Protein AF-A0A519E8N4-F1 (afdb_monomer_lite)

pLDDT: mean 86.12, std 7.05, range [57.69, 94.06]

Structure (mmCIF, N/CA/C/O backbone):
data_AF-A0A519E8N4-F1
#
_entry.id   AF-A0A519E8N4-F1
#
loop_
_atom_site.group_PDB
_atom_site.id
_atom_site.type_symbol
_atom_site.label_atom_id
_atom_site.label_alt_id
_atom_site.label_comp_id
_atom_site.label_asym_id
_atom_site.label_entity_id
_atom_site.label_seq_id
_atom_site.pdbx_PDB_ins_code
_atom_site.Cartn_x
_atom_site.Cartn_y
_atom_site.Cartn_z
_atom_site.occupancy
_atom_site.B_iso_or_equiv
_atom_site.auth_seq_id
_atom_site.auth_comp_id
_atom_site.auth_asym_id
_atom_site.auth_atom_id
_atom_site.pdbx_PDB_model_num
ATOM 1 N N . MET A 1 1 ? -15.413 2.253 34.928 1.00 66.44 1 MET A N 1
ATOM 2 C CA . MET A 1 1 ? -15.456 2.833 33.573 1.00 66.44 1 MET A CA 1
ATOM 3 C C . MET A 1 1 ? -16.841 3.413 33.360 1.00 66.44 1 MET A C 1
ATOM 5 O O . MET A 1 1 ? -17.814 2.729 33.657 1.00 66.44 1 MET A O 1
ATOM 9 N N . THR A 1 2 ? -16.941 4.663 32.924 1.00 83.69 2 THR A N 1
ATOM 10 C CA . THR A 1 2 ? -18.228 5.287 32.583 1.00 83.69 2 THR A CA 1
ATOM 11 C C . THR A 1 2 ? -18.675 4.863 31.181 1.00 83.69 2 THR A C 1
ATOM 13 O O . THR A 1 2 ? -17.860 4.466 30.345 1.00 83.69 2 THR A O 1
ATOM 16 N N . LYS A 1 3 ? -19.970 4.993 30.878 1.00 83.38 3 LYS A N 1
ATOM 17 C CA . LYS A 1 3 ? -20.506 4.749 29.527 1.00 83.38 3 LYS A CA 1
ATOM 18 C C . LYS A 1 3 ? -19.769 5.556 28.451 1.00 83.38 3 LYS A C 1
ATOM 20 O O . LYS A 1 3 ? -19.485 5.041 27.374 1.00 83.38 3 LYS A O 1
ATOM 25 N N . GLN A 1 4 ? -19.441 6.816 28.743 1.00 86.25 4 GLN A N 1
ATOM 26 C CA . GLN A 1 4 ? -18.731 7.701 27.814 1.00 86.25 4 GLN A CA 1
ATOM 27 C C . GLN A 1 4 ? -17.301 7.221 27.546 1.00 86.25 4 GLN A C 1
ATOM 29 O O . GLN A 1 4 ? -16.864 7.219 26.395 1.00 86.25 4 GLN A O 1
ATOM 34 N N . GLU A 1 5 ? -16.594 6.763 28.581 1.00 86.25 5 GLU A N 1
ATOM 35 C CA . GLU A 1 5 ? -15.267 6.158 28.432 1.00 86.25 5 GLU A CA 1
ATOM 36 C C . GLU A 1 5 ? -15.326 4.891 27.574 1.00 86.25 5 GLU A C 1
ATOM 38 O O . GLU A 1 5 ? -14.499 4.730 26.675 1.00 86.25 5 GLU A O 1
ATOM 43 N N . LEU A 1 6 ? -16.320 4.020 27.793 1.00 83.94 6 LEU A N 1
ATOM 44 C CA . LEU A 1 6 ? -16.476 2.791 27.010 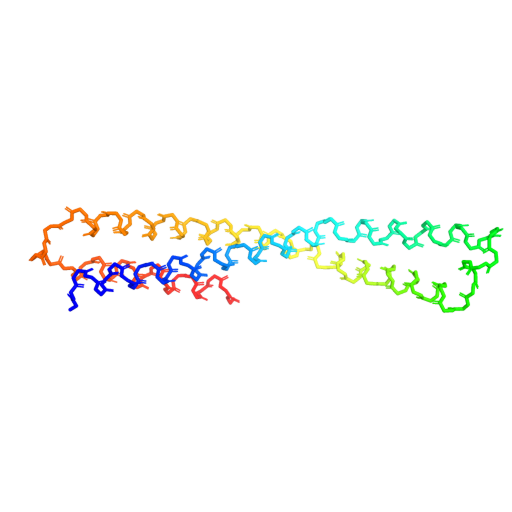1.00 83.94 6 LEU A CA 1
ATOM 45 C C . LEU A 1 6 ? -16.799 3.083 25.542 1.00 83.94 6 LEU A C 1
ATOM 47 O O . LEU A 1 6 ? -16.178 2.511 24.649 1.00 83.94 6 LEU A O 1
ATOM 51 N N . LEU A 1 7 ? -17.713 4.017 25.271 1.00 88.62 7 LEU A N 1
ATOM 52 C CA . LEU A 1 7 ? -18.021 4.441 23.903 1.00 88.62 7 LEU A CA 1
ATOM 53 C C . LEU A 1 7 ? -16.791 5.012 23.194 1.00 88.62 7 LEU A C 1
ATOM 55 O O . LEU A 1 7 ? -16.563 4.703 22.023 1.00 88.62 7 LEU A O 1
ATOM 59 N N . LYS A 1 8 ? -15.984 5.818 23.895 1.00 90.69 8 LYS A N 1
ATOM 60 C CA . LYS A 1 8 ? -14.737 6.362 23.350 1.00 90.69 8 LYS A CA 1
ATOM 61 C C . LYS A 1 8 ? -13.725 5.253 23.059 1.00 90.69 8 LYS A C 1
ATOM 63 O O . LYS A 1 8 ? -13.119 5.265 21.992 1.00 90.69 8 LYS A O 1
ATOM 68 N N . TYR A 1 9 ? -13.577 4.285 23.962 1.00 87.94 9 TYR A N 1
ATOM 69 C CA . TYR A 1 9 ? -12.683 3.144 23.769 1.00 87.94 9 TYR A CA 1
ATOM 70 C C . TYR A 1 9 ? -13.077 2.301 22.547 1.00 87.94 9 TYR A C 1
ATOM 72 O O . TYR A 1 9 ? -12.237 2.043 21.688 1.00 87.94 9 TYR A O 1
ATOM 80 N N . ILE A 1 10 ? -14.365 1.963 22.405 1.00 87.31 10 ILE A N 1
ATOM 81 C CA . ILE A 1 10 ? -14.878 1.218 21.243 1.00 87.31 10 ILE A CA 1
ATOM 82 C C . ILE A 1 10 ? -14.661 2.004 19.943 1.00 87.31 10 ILE A C 1
ATOM 84 O O . ILE A 1 10 ? -14.299 1.418 18.925 1.00 87.31 10 ILE A O 1
ATOM 88 N N . ALA A 1 11 ? -14.856 3.326 19.963 1.00 88.19 11 ALA A N 1
ATOM 89 C CA . ALA A 1 11 ? -14.642 4.166 18.787 1.00 88.19 11 ALA A CA 1
ATOM 90 C C . ALA A 1 11 ? -13.171 4.183 18.339 1.00 88.19 11 ALA A C 1
ATOM 92 O O . ALA A 1 11 ? -12.903 4.066 17.144 1.00 88.19 11 ALA A O 1
ATOM 93 N N . ILE A 1 12 ? -12.229 4.285 19.283 1.00 90.19 12 ILE A N 1
ATOM 94 C CA . ILE A 1 12 ? -10.788 4.229 18.993 1.00 90.19 12 ILE A CA 1
ATOM 95 C C . ILE A 1 12 ? -10.413 2.845 18.448 1.00 90.19 12 ILE A C 1
ATOM 97 O O . ILE A 1 12 ? -9.818 2.752 17.378 1.00 90.19 12 ILE A O 1
ATOM 101 N N . ALA A 1 13 ? -10.848 1.770 19.112 1.00 88.12 13 ALA A N 1
ATOM 102 C CA . ALA A 1 13 ? -10.592 0.406 18.651 1.00 88.12 13 ALA A CA 1
ATOM 103 C C . ALA A 1 13 ? -11.176 0.149 17.249 1.00 88.12 13 ALA A C 1
ATOM 105 O O . ALA A 1 13 ? -10.510 -0.438 16.396 1.00 88.12 13 ALA A O 1
ATOM 106 N N . GLY A 1 14 ? -12.390 0.637 16.977 1.00 87.44 14 GLY A N 1
ATOM 107 C CA . GLY A 1 14 ? -13.003 0.585 15.650 1.00 87.44 14 GLY A CA 1
ATOM 108 C C . GLY A 1 14 ? -12.187 1.340 14.599 1.00 87.44 14 GLY A C 1
ATOM 109 O O . GLY A 1 14 ? -11.942 0.805 13.519 1.00 87.44 14 GLY A O 1
ATOM 110 N N . TYR A 1 15 ? -11.722 2.553 14.906 1.00 90.56 15 TYR A N 1
ATOM 111 C CA . TYR A 1 15 ? -10.862 3.315 13.998 1.00 90.56 15 TYR A CA 1
ATOM 112 C C . TYR A 1 15 ? -9.584 2.542 13.641 1.00 90.56 15 TYR A C 1
ATOM 114 O O . TYR A 1 15 ? -9.279 2.389 12.457 1.00 90.56 15 TYR A O 1
ATOM 122 N N . ASP A 1 16 ? -8.888 1.990 14.636 1.00 89.81 16 ASP A N 1
ATOM 123 C CA . ASP A 1 16 ? -7.629 1.270 14.423 1.00 89.81 16 ASP A CA 1
ATOM 124 C C . ASP A 1 16 ? -7.815 -0.002 13.586 1.00 89.81 16 ASP A C 1
ATOM 126 O O . ASP A 1 16 ? -7.032 -0.277 12.673 1.00 89.81 16 ASP A O 1
ATOM 130 N N . VAL A 1 17 ? -8.865 -0.778 13.873 1.00 88.56 17 VAL A N 1
ATOM 131 C CA . VAL A 1 17 ? -9.197 -2.001 13.124 1.00 88.56 17 VAL A CA 1
ATOM 132 C C . VAL A 1 17 ? -9.587 -1.663 11.683 1.00 88.56 17 VAL A C 1
ATOM 134 O O . VAL A 1 17 ? -9.085 -2.280 10.741 1.00 88.56 17 VAL A O 1
ATOM 137 N N . GLY A 1 18 ? -10.431 -0.645 11.490 1.00 87.56 18 GLY A N 1
ATOM 138 C CA . GLY A 1 18 ? -10.848 -0.199 10.161 1.00 87.56 18 GLY A CA 1
ATOM 139 C C . GLY A 1 18 ? -9.691 0.370 9.331 1.00 87.56 18 GLY A C 1
ATOM 140 O O . GLY A 1 18 ? -9.616 0.125 8.125 1.00 87.56 18 GLY A O 1
ATOM 141 N N . PHE A 1 19 ? -8.761 1.095 9.959 1.00 90.56 19 PHE A N 1
ATOM 142 C CA . PHE A 1 19 ? -7.543 1.572 9.302 1.00 90.56 19 PHE A CA 1
ATOM 143 C C . PHE A 1 19 ? -6.633 0.408 8.886 1.00 90.56 19 PHE A C 1
ATOM 145 O O . PHE A 1 19 ? -6.154 0.384 7.749 1.00 90.56 19 PHE A O 1
ATOM 152 N N . GLY A 1 20 ? -6.461 -0.589 9.762 1.00 88.00 20 GLY A N 1
ATOM 153 C CA . GLY A 1 20 ? -5.755 -1.831 9.444 1.00 88.00 20 GLY A CA 1
ATOM 154 C C . GLY A 1 20 ? -6.341 -2.518 8.210 1.00 88.00 20 GLY A C 1
ATOM 155 O O . GLY A 1 20 ? -5.617 -2.755 7.244 1.00 88.00 20 GLY A O 1
ATOM 156 N N . ALA A 1 21 ? -7.661 -2.735 8.181 1.00 89.56 21 ALA A N 1
ATOM 157 C CA . ALA A 1 21 ? -8.341 -3.360 7.043 1.00 89.56 21 ALA A CA 1
ATOM 158 C C . ALA A 1 21 ? -8.034 -2.643 5.716 1.00 89.56 21 ALA A C 1
ATOM 160 O O . ALA A 1 21 ? -7.632 -3.275 4.738 1.00 89.56 21 ALA A O 1
ATOM 161 N N . LYS A 1 22 ? -8.145 -1.306 5.695 1.00 90.44 22 LYS A N 1
ATOM 162 C CA . LYS A 1 22 ? -7.843 -0.491 4.505 1.00 90.44 22 LYS A CA 1
ATOM 163 C C . LYS A 1 22 ? -6.390 -0.620 4.056 1.00 90.44 22 LYS A C 1
ATOM 165 O O . LYS A 1 22 ? -6.140 -0.686 2.857 1.00 90.44 22 LYS A O 1
ATOM 170 N N . LYS A 1 23 ? -5.439 -0.674 4.993 1.00 90.81 23 LYS A N 1
ATOM 171 C CA . LYS A 1 23 ? -4.018 -0.869 4.676 1.00 90.81 23 LYS A CA 1
ATOM 172 C C . LYS A 1 23 ? -3.780 -2.221 4.001 1.00 90.81 23 LYS A C 1
ATOM 174 O O . LYS A 1 23 ? -3.070 -2.275 3.003 1.00 90.81 23 LYS A O 1
ATOM 179 N N . HIS A 1 24 ? -4.396 -3.288 4.510 1.00 90.31 24 HIS A N 1
ATOM 180 C CA . HIS A 1 24 ? -4.278 -4.620 3.914 1.00 90.31 24 HIS A CA 1
ATOM 181 C C . HIS A 1 24 ? -4.904 -4.685 2.512 1.00 90.31 24 HIS A C 1
ATOM 183 O O . HIS A 1 24 ? -4.271 -5.214 1.600 1.00 90.31 24 HIS A O 1
ATOM 189 N N . PHE A 1 25 ? -6.070 -4.066 2.293 1.00 90.25 25 PHE A N 1
ATOM 190 C CA . PHE A 1 25 ? -6.653 -3.968 0.948 1.00 90.25 25 PHE A CA 1
ATOM 191 C C . PHE A 1 25 ? -5.821 -3.109 -0.012 1.00 90.25 25 PHE A C 1
ATOM 193 O O . PHE A 1 25 ? -5.677 -3.468 -1.175 1.00 90.25 25 PHE A O 1
ATOM 200 N N . ALA A 1 26 ? -5.205 -2.023 0.462 1.00 89.19 26 ALA A N 1
ATOM 201 C CA . ALA A 1 26 ? -4.291 -1.236 -0.365 1.00 89.19 26 ALA A CA 1
ATOM 202 C C . ALA A 1 26 ? -3.068 -2.063 -0.800 1.00 89.19 26 ALA A C 1
ATOM 204 O O . ALA A 1 26 ? -2.689 -2.033 -1.969 1.00 89.19 26 ALA A O 1
ATOM 205 N N . SER A 1 27 ? -2.482 -2.847 0.113 1.00 89.69 27 SER A N 1
ATOM 206 C CA . SER A 1 27 ? -1.406 -3.787 -0.229 1.00 89.69 27 SER A CA 1
ATOM 207 C C . SER A 1 27 ? -1.868 -4.838 -1.241 1.00 89.69 27 SER A C 1
ATOM 209 O O . SER A 1 27 ? -1.148 -5.110 -2.199 1.00 89.69 27 SER A O 1
ATOM 211 N N . TYR A 1 28 ? -3.073 -5.391 -1.064 1.00 90.81 28 TYR A N 1
ATOM 212 C CA . TYR A 1 28 ? -3.675 -6.331 -2.012 1.00 90.81 28 TYR A CA 1
ATOM 213 C C . TYR A 1 28 ? -3.785 -5.734 -3.418 1.00 90.81 28 TYR A C 1
ATOM 215 O O . TYR A 1 28 ? -3.306 -6.340 -4.374 1.00 90.81 28 TYR A O 1
ATOM 223 N N . ASP A 1 29 ? -4.358 -4.533 -3.540 1.00 89.12 29 ASP A N 1
ATOM 224 C CA . ASP A 1 29 ? -4.538 -3.853 -4.826 1.00 89.12 29 ASP A CA 1
ATOM 225 C C . ASP A 1 29 ? -3.197 -3.550 -5.508 1.00 89.12 29 ASP A C 1
ATOM 227 O O . ASP A 1 29 ? -3.066 -3.718 -6.724 1.00 89.12 29 ASP A O 1
ATOM 231 N N . ILE A 1 30 ? -2.182 -3.137 -4.739 1.00 88.88 30 ILE A N 1
ATOM 232 C CA . ILE A 1 30 ? -0.832 -2.890 -5.264 1.00 88.88 30 ILE A CA 1
ATOM 233 C C . ILE A 1 30 ? -0.220 -4.184 -5.797 1.00 88.88 30 ILE A C 1
ATOM 235 O O . ILE A 1 30 ? 0.316 -4.175 -6.901 1.00 88.88 30 ILE A O 1
ATOM 239 N N . ILE A 1 31 ? -0.308 -5.289 -5.053 1.00 89.25 31 ILE A N 1
ATOM 240 C CA . ILE A 1 31 ? 0.250 -6.579 -5.484 1.00 89.25 31 ILE A CA 1
ATOM 241 C C . ILE A 1 31 ? -0.523 -7.131 -6.690 1.00 89.25 31 ILE A C 1
ATOM 243 O O . ILE A 1 31 ? 0.079 -7.695 -7.599 1.00 89.25 31 ILE A O 1
ATOM 247 N N . GLU A 1 32 ? -1.844 -6.947 -6.730 1.00 89.06 32 GLU A N 1
ATOM 248 C CA . GLU A 1 32 ? -2.690 -7.423 -7.825 1.00 89.06 32 GLU A CA 1
ATOM 249 C C . GLU A 1 32 ? -2.480 -6.648 -9.128 1.00 89.06 32 GLU A C 1
ATOM 251 O O . GLU A 1 32 ? -2.341 -7.253 -10.190 1.00 89.06 32 GLU A O 1
ATOM 256 N N . LYS A 1 33 ? -2.507 -5.314 -9.064 1.00 89.56 33 LYS A N 1
ATOM 257 C CA . LYS A 1 33 ? -2.600 -4.454 -10.257 1.00 89.56 33 LYS A CA 1
ATOM 258 C C . LYS A 1 33 ? -1.287 -3.740 -10.556 1.00 89.56 33 LYS A C 1
ATOM 260 O O . LYS A 1 33 ? -0.989 -3.480 -11.720 1.00 89.56 33 LYS A O 1
ATOM 265 N N . GLY A 1 34 ? -0.503 -3.426 -9.526 1.00 89.88 34 GLY A N 1
ATOM 266 C CA . GLY A 1 34 ? 0.729 -2.641 -9.625 1.00 89.88 34 GLY A CA 1
ATOM 267 C C . GLY A 1 34 ? 1.749 -3.214 -10.613 1.00 89.88 34 GLY A C 1
ATOM 268 O O . GLY A 1 34 ? 2.130 -2.484 -11.530 1.00 89.88 34 GLY A O 1
ATOM 269 N N . PRO A 1 35 ? 2.151 -4.499 -10.499 1.00 90.25 35 PRO A N 1
ATOM 270 C CA . PRO A 1 35 ? 3.070 -5.128 -11.447 1.00 90.25 35 PRO A CA 1
ATOM 271 C C . PRO A 1 35 ? 2.601 -5.004 -12.897 1.00 90.25 35 PRO A C 1
ATOM 273 O O . PRO A 1 35 ? 3.359 -4.585 -13.764 1.00 90.25 35 PRO A O 1
ATOM 276 N N . GLY A 1 36 ? 1.324 -5.288 -13.168 1.00 89.12 36 GLY A N 1
ATOM 277 C CA . GLY A 1 36 ? 0.779 -5.209 -14.525 1.00 89.12 36 GLY A CA 1
ATOM 278 C C . GLY A 1 36 ? 0.968 -3.824 -15.149 1.00 89.12 36 GLY A C 1
ATOM 279 O O . GLY A 1 36 ? 1.508 -3.706 -16.249 1.00 89.12 36 GLY A O 1
ATOM 280 N N . TRP A 1 37 ? 0.592 -2.768 -14.422 1.00 91.94 37 TRP A N 1
ATOM 281 C CA . TRP A 1 37 ? 0.741 -1.390 -14.897 1.00 91.94 37 TRP A CA 1
ATOM 282 C C . TRP A 1 37 ? 2.207 -0.966 -15.038 1.00 91.94 37 TRP A C 1
ATOM 284 O O . TRP A 1 37 ? 2.581 -0.402 -16.066 1.00 91.94 37 TRP A O 1
ATOM 294 N N . LEU A 1 38 ? 3.054 -1.255 -14.045 1.00 92.06 38 LEU A N 1
ATOM 295 C CA . LEU A 1 38 ? 4.477 -0.895 -14.079 1.00 92.06 38 LEU A CA 1
ATOM 296 C C . LEU A 1 38 ? 5.225 -1.611 -15.209 1.00 92.06 38 LEU A C 1
ATOM 298 O O . LEU A 1 38 ? 5.992 -0.976 -15.937 1.00 92.06 38 LEU A O 1
ATOM 302 N N . GLY A 1 39 ? 4.966 -2.906 -15.397 1.00 92.44 39 GLY A N 1
ATOM 303 C CA . GLY A 1 39 ? 5.513 -3.689 -16.501 1.00 92.44 39 GLY A CA 1
ATOM 304 C C . GLY A 1 39 ? 5.054 -3.165 -17.862 1.00 92.44 39 GLY A C 1
ATOM 305 O O . GLY A 1 39 ? 5.871 -3.022 -18.770 1.00 92.44 39 GLY A O 1
ATOM 306 N N . PHE A 1 40 ? 3.777 -2.793 -17.991 1.00 93.06 40 PHE A N 1
ATOM 307 C CA . PHE A 1 40 ? 3.250 -2.190 -19.215 1.00 93.06 40 PHE A CA 1
ATOM 308 C C . PHE A 1 40 ? 3.949 -0.867 -19.558 1.00 93.06 40 PHE A C 1
ATOM 310 O O . PHE A 1 40 ? 4.408 -0.698 -20.687 1.00 93.06 40 PHE A O 1
ATOM 317 N N . PHE A 1 41 ? 4.089 0.054 -18.596 1.00 92.94 41 PHE A N 1
ATOM 318 C CA . PHE A 1 41 ? 4.779 1.327 -18.835 1.00 92.94 41 PHE A CA 1
ATOM 319 C C . PHE A 1 41 ? 6.268 1.137 -19.139 1.00 92.94 41 PHE A C 1
ATOM 321 O O . PHE A 1 41 ? 6.794 1.818 -20.019 1.00 92.94 41 PHE A O 1
ATOM 328 N N . SER A 1 42 ? 6.930 0.197 -18.458 1.00 93.56 42 SER A N 1
ATOM 329 C CA . SER A 1 42 ? 8.314 -0.199 -18.744 1.00 93.56 42 SER A CA 1
ATOM 330 C C . SER A 1 42 ? 8.478 -0.661 -20.194 1.00 93.56 42 SER A C 1
ATOM 332 O O . SER A 1 42 ? 9.316 -0.129 -20.927 1.00 93.56 42 SER A O 1
ATOM 334 N N . LEU A 1 43 ? 7.616 -1.579 -20.641 1.00 93.81 43 LEU A N 1
ATOM 335 C CA . LEU A 1 43 ? 7.643 -2.106 -22.002 1.00 93.81 43 LEU A CA 1
ATOM 336 C C . LEU A 1 43 ? 7.320 -1.025 -23.040 1.00 93.81 43 LEU A C 1
ATOM 338 O O . LEU A 1 43 ? 8.019 -0.916 -24.045 1.00 93.81 43 LEU A O 1
ATOM 342 N N . ALA A 1 44 ? 6.300 -0.202 -22.788 1.00 93.81 44 ALA A N 1
ATOM 343 C CA . ALA A 1 44 ? 5.923 0.893 -23.676 1.00 93.81 44 ALA A CA 1
ATOM 344 C C . ALA A 1 44 ? 7.075 1.893 -23.852 1.00 93.81 44 ALA A C 1
ATOM 346 O O . ALA A 1 44 ? 7.422 2.230 -24.983 1.00 93.81 44 ALA A O 1
ATOM 347 N N . GLY A 1 45 ? 7.718 2.312 -22.755 1.00 91.25 45 GLY A N 1
ATOM 348 C CA . GLY A 1 45 ? 8.902 3.174 -22.805 1.00 91.25 45 GLY A CA 1
ATOM 349 C C . GLY A 1 45 ? 10.055 2.540 -23.589 1.00 91.25 45 GLY A C 1
ATOM 350 O O . GLY A 1 45 ? 10.674 3.208 -24.419 1.00 91.25 45 GLY A O 1
ATOM 351 N N . GLY A 1 46 ? 10.282 1.235 -23.408 1.00 91.06 46 GLY A N 1
ATOM 352 C CA . GLY A 1 46 ? 11.257 0.468 -24.188 1.00 91.06 46 GLY A CA 1
ATOM 353 C C . GLY A 1 46 ? 10.954 0.468 -25.690 1.00 91.06 46 GLY A C 1
ATOM 354 O O . GLY A 1 46 ? 11.848 0.734 -26.491 1.00 91.06 46 GLY A O 1
ATOM 355 N N . ILE A 1 47 ? 9.694 0.262 -26.084 1.00 93.50 47 ILE A N 1
ATOM 356 C CA . ILE A 1 47 ? 9.266 0.307 -27.493 1.00 93.50 47 ILE A CA 1
ATOM 357 C C . ILE A 1 47 ? 9.494 1.705 -28.082 1.00 93.50 47 ILE A C 1
ATOM 359 O O . ILE A 1 47 ? 10.070 1.824 -29.163 1.00 93.50 47 ILE A O 1
ATOM 363 N N . TYR A 1 48 ? 9.109 2.766 -27.365 1.00 91.31 48 TYR A N 1
ATOM 364 C CA . TYR A 1 48 ? 9.316 4.148 -27.816 1.00 91.31 48 TYR A CA 1
ATOM 365 C C . TYR A 1 48 ? 10.797 4.525 -27.947 1.00 91.31 48 TYR A C 1
ATOM 367 O O . TYR A 1 48 ? 11.149 5.328 -28.815 1.00 91.31 48 TYR A O 1
ATOM 375 N N . SER A 1 49 ? 11.680 3.920 -27.146 1.00 91.25 49 SER A N 1
ATOM 376 C CA . SER A 1 49 ? 13.125 4.164 -27.237 1.00 91.25 49 SER A CA 1
ATOM 377 C C . SER A 1 49 ? 13.738 3.720 -28.572 1.00 91.25 49 SER A C 1
ATOM 379 O O . SER A 1 49 ? 14.755 4.269 -28.986 1.00 91.25 49 SER A O 1
ATOM 381 N N . LEU A 1 50 ? 13.100 2.790 -29.294 1.00 90.56 50 LEU A N 1
ATOM 382 C CA . LEU A 1 50 ? 13.612 2.276 -30.569 1.00 90.56 50 LEU A CA 1
ATOM 383 C C . LEU A 1 50 ? 13.570 3.300 -31.709 1.00 90.56 50 LEU A C 1
ATOM 385 O O . LEU A 1 50 ? 14.334 3.177 -32.662 1.00 90.56 50 LEU A O 1
ATOM 389 N N . PHE A 1 51 ? 12.675 4.289 -31.641 1.00 91.69 51 PHE A N 1
ATOM 390 C CA . PHE A 1 51 ? 12.473 5.250 -32.731 1.00 91.69 51 PHE A CA 1
ATOM 391 C C . PHE A 1 51 ? 12.383 6.712 -32.275 1.00 91.69 51 PHE A C 1
ATOM 393 O O . PHE A 1 51 ? 12.383 7.603 -33.123 1.00 91.69 51 PHE A O 1
ATOM 400 N N . ILE A 1 52 ? 12.349 6.990 -30.964 1.00 91.19 52 ILE A N 1
ATOM 401 C CA . ILE A 1 52 ? 12.396 8.356 -30.424 1.00 91.19 52 ILE A CA 1
ATOM 402 C C . ILE A 1 52 ? 13.672 8.543 -29.581 1.00 91.19 52 ILE A C 1
ATOM 404 O O . ILE A 1 52 ? 13.722 8.080 -28.439 1.00 91.19 52 ILE A O 1
ATOM 408 N N . PRO A 1 53 ? 14.682 9.294 -30.072 1.00 86.94 53 PRO A N 1
ATOM 409 C CA . PRO A 1 53 ? 15.973 9.461 -29.393 1.00 86.94 53 PRO A CA 1
ATOM 410 C C . PRO A 1 53 ? 15.886 9.998 -27.956 1.00 86.94 53 PRO A C 1
ATOM 412 O O . PRO A 1 53 ? 16.697 9.631 -27.111 1.00 86.94 53 PRO A O 1
ATOM 415 N N . LEU A 1 54 ? 14.882 10.831 -27.651 1.00 85.19 54 LEU A N 1
ATOM 416 C CA . LEU A 1 54 ? 14.646 11.358 -26.300 1.00 85.19 54 LEU A CA 1
ATOM 417 C C . LEU A 1 54 ? 14.382 10.241 -25.271 1.00 85.19 54 LEU A C 1
ATOM 419 O O . LEU A 1 54 ? 14.848 10.314 -24.133 1.00 85.19 54 LEU A O 1
ATOM 423 N N . TRP A 1 55 ? 13.668 9.193 -25.683 1.00 82.06 55 TRP A N 1
ATOM 424 C CA . TRP A 1 55 ? 13.318 8.052 -24.833 1.00 82.06 55 TRP A CA 1
ATOM 425 C C . TRP A 1 55 ? 14.477 7.065 -24.676 1.00 82.06 55 TRP A C 1
ATOM 427 O O . TRP A 1 55 ? 14.531 6.334 -23.692 1.00 82.06 55 TRP A O 1
ATOM 437 N N . ALA A 1 56 ? 15.429 7.087 -25.612 1.00 82.38 56 ALA A N 1
ATOM 438 C CA . ALA A 1 56 ? 16.655 6.296 -25.568 1.00 82.38 56 ALA A CA 1
ATOM 439 C C . ALA A 1 56 ? 17.777 6.951 -24.744 1.00 82.38 56 ALA A C 1
ATOM 441 O O . ALA A 1 56 ? 18.864 6.385 -24.624 1.00 82.38 56 ALA A O 1
ATOM 442 N N . THR A 1 57 ? 17.548 8.143 -24.177 1.00 92.75 57 THR A N 1
ATOM 443 C CA . THR A 1 57 ? 18.535 8.763 -23.286 1.00 92.75 57 THR A CA 1
ATOM 444 C C . THR A 1 57 ? 18.793 7.859 -22.083 1.00 92.75 57 THR A C 1
ATOM 446 O O . THR A 1 57 ? 17.866 7.277 -21.516 1.00 92.75 57 THR A O 1
ATOM 449 N N . THR A 1 58 ? 20.056 7.757 -21.665 1.00 91.25 58 THR A N 1
ATOM 450 C CA . THR A 1 58 ? 20.493 6.820 -20.617 1.00 91.25 58 THR A CA 1
ATOM 451 C C . THR A 1 58 ? 19.661 6.935 -19.341 1.00 91.25 58 THR A C 1
ATOM 453 O O . THR A 1 58 ? 19.288 5.926 -18.750 1.00 91.25 58 THR A O 1
ATOM 456 N N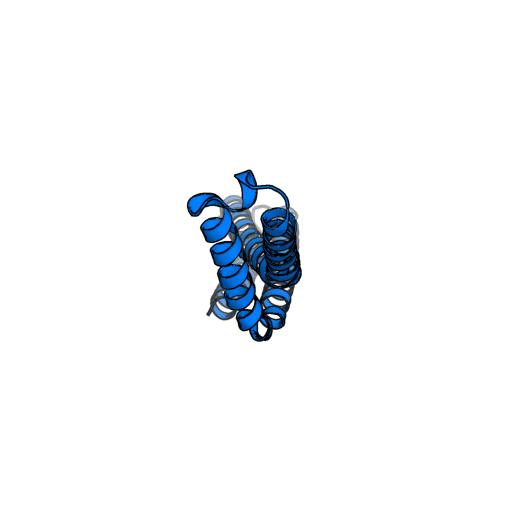 . HIS A 1 59 ? 19.319 8.160 -18.933 1.00 91.00 59 HIS A N 1
ATOM 457 C CA . HIS A 1 59 ? 18.514 8.406 -17.737 1.00 91.00 59 HIS A CA 1
ATOM 458 C C . HIS A 1 59 ? 17.062 7.939 -17.894 1.00 91.00 59 HIS A C 1
ATOM 460 O O . HIS A 1 59 ? 16.527 7.311 -16.985 1.00 91.00 59 HIS A O 1
ATOM 466 N N . VAL A 1 60 ? 16.431 8.208 -19.042 1.00 90.56 60 VAL A N 1
ATOM 467 C CA . VAL A 1 60 ? 15.031 7.829 -19.290 1.00 90.56 60 VAL A CA 1
ATOM 468 C C . VAL A 1 60 ? 14.904 6.314 -19.436 1.00 90.56 60 VAL A C 1
ATOM 470 O O . VAL A 1 60 ? 14.057 5.705 -18.782 1.00 90.56 60 VAL A O 1
ATOM 473 N N . ALA A 1 61 ? 15.793 5.686 -20.210 1.00 89.75 61 ALA A N 1
ATOM 474 C CA . ALA A 1 61 ? 15.825 4.235 -20.364 1.00 89.75 61 ALA A CA 1
ATOM 475 C C . ALA A 1 61 ? 16.052 3.522 -19.017 1.00 89.75 61 ALA A C 1
ATOM 477 O O . ALA A 1 61 ? 15.351 2.558 -18.705 1.00 89.75 61 ALA A O 1
ATOM 478 N N . ALA A 1 62 ? 16.963 4.029 -18.176 1.00 92.88 62 ALA A N 1
ATOM 479 C CA . ALA A 1 62 ? 17.215 3.469 -16.848 1.00 92.88 62 ALA A CA 1
ATOM 480 C C . ALA A 1 62 ? 15.971 3.502 -15.943 1.00 92.88 62 ALA A C 1
ATOM 482 O O . ALA A 1 62 ? 15.701 2.519 -15.253 1.00 92.88 62 ALA A O 1
ATOM 483 N N . VAL A 1 63 ? 15.178 4.582 -15.969 1.00 93.56 63 VAL A N 1
ATOM 484 C CA . VAL A 1 63 ? 13.929 4.676 -15.187 1.00 93.56 63 VAL A CA 1
ATOM 485 C C . VAL A 1 63 ? 12.929 3.596 -15.605 1.00 93.56 63 VAL A C 1
ATOM 487 O O . VAL A 1 63 ? 12.371 2.917 -14.742 1.00 93.56 63 VAL A O 1
ATOM 490 N N . PHE A 1 64 ? 12.738 3.373 -16.909 1.00 92.81 64 PHE A N 1
ATOM 491 C CA . PHE A 1 64 ? 11.835 2.320 -17.387 1.00 92.81 64 PHE A CA 1
ATOM 492 C C . PHE A 1 64 ? 12.323 0.918 -17.023 1.00 92.81 64 PHE A C 1
ATOM 494 O O . PHE A 1 64 ? 11.509 0.076 -16.640 1.00 92.81 64 PHE A O 1
ATOM 501 N N . VAL A 1 65 ? 13.634 0.668 -17.065 1.00 93.00 65 VAL A N 1
ATOM 502 C CA . VAL A 1 65 ? 14.208 -0.602 -16.593 1.00 93.00 65 VAL A CA 1
ATOM 503 C C . VAL A 1 65 ? 13.950 -0.792 -15.096 1.00 93.00 65 VAL A C 1
ATOM 505 O O . VAL A 1 65 ? 13.498 -1.863 -14.695 1.00 93.00 65 VAL A O 1
ATOM 508 N N . ILE A 1 66 ? 14.149 0.244 -14.273 1.00 94.06 66 ILE A N 1
ATOM 509 C CA . ILE A 1 66 ? 13.854 0.191 -12.832 1.00 94.06 66 ILE A CA 1
ATOM 510 C C . ILE A 1 66 ? 12.375 -0.133 -12.591 1.00 94.06 66 ILE A C 1
ATOM 512 O O . ILE A 1 66 ? 12.080 -0.998 -11.771 1.00 94.06 66 ILE A O 1
ATOM 516 N N . PHE A 1 67 ? 11.442 0.484 -13.325 1.00 93.00 67 PHE A N 1
ATOM 517 C CA . PHE A 1 67 ? 10.015 0.147 -13.221 1.00 93.00 67 PHE A CA 1
ATOM 518 C C . PHE A 1 67 ? 9.727 -1.316 -13.565 1.00 93.00 67 PHE A C 1
ATOM 520 O O . PHE A 1 67 ? 8.939 -1.956 -12.868 1.00 93.00 67 PHE A O 1
ATOM 527 N N . GLY A 1 68 ? 10.402 -1.870 -14.574 1.00 92.94 68 GLY A N 1
ATOM 528 C CA . GLY A 1 68 ? 10.311 -3.292 -14.908 1.00 92.94 68 GLY A CA 1
ATOM 529 C C . GLY A 1 68 ? 10.817 -4.192 -13.775 1.00 92.94 68 GLY A C 1
ATOM 530 O O . GLY A 1 68 ? 10.143 -5.148 -13.395 1.00 92.94 68 GLY A O 1
ATOM 531 N N . VAL A 1 69 ? 11.959 -3.856 -13.168 1.00 94.06 69 VAL A N 1
ATOM 532 C CA . VAL A 1 69 ? 12.521 -4.612 -12.033 1.00 94.06 69 VAL A CA 1
ATOM 533 C C . VAL A 1 69 ?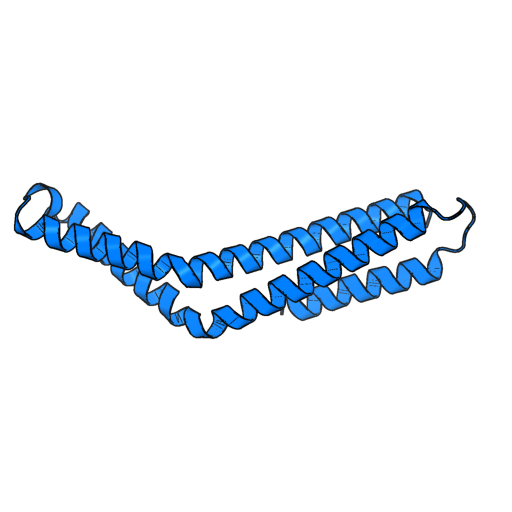 11.618 -4.527 -10.799 1.00 94.06 69 VAL A C 1
ATOM 535 O O . VAL A 1 69 ? 11.339 -5.550 -10.175 1.00 94.06 69 VAL A O 1
ATOM 538 N N . VAL A 1 70 ? 11.108 -3.336 -10.468 1.00 92.94 70 VAL A N 1
ATOM 539 C CA . VAL A 1 70 ? 10.161 -3.134 -9.356 1.00 92.94 70 VAL A CA 1
ATOM 540 C C . VAL A 1 70 ? 8.874 -3.924 -9.589 1.00 92.94 70 VAL A C 1
ATOM 542 O O . VAL A 1 70 ? 8.387 -4.580 -8.670 1.00 92.94 70 VAL A O 1
ATOM 545 N N . SER A 1 71 ? 8.351 -3.920 -10.819 1.00 92.31 71 SER A N 1
ATOM 546 C CA . SER A 1 71 ? 7.191 -4.726 -11.210 1.00 92.31 71 SER A CA 1
ATOM 547 C C . SER A 1 71 ? 7.404 -6.213 -10.926 1.00 92.31 71 SER A C 1
ATOM 549 O O . SER A 1 71 ? 6.555 -6.849 -10.303 1.00 92.31 71 SER A O 1
ATOM 551 N N . LEU A 1 72 ? 8.544 -6.768 -11.354 1.00 90.88 72 LEU A N 1
ATOM 552 C CA . LEU A 1 72 ? 8.883 -8.173 -11.110 1.00 90.88 72 LEU A CA 1
ATOM 553 C C . LEU A 1 72 ? 8.984 -8.472 -9.612 1.00 90.88 72 LEU A C 1
ATOM 555 O O . LEU A 1 72 ? 8.414 -9.455 -9.143 1.00 90.88 72 LEU A O 1
ATOM 559 N N . TYR A 1 73 ? 9.652 -7.594 -8.861 1.00 89.81 73 TYR A N 1
ATOM 560 C CA . TYR A 1 73 ? 9.823 -7.758 -7.422 1.00 89.81 73 TYR A CA 1
ATOM 561 C C . TYR A 1 73 ? 8.483 -7.776 -6.678 1.00 89.81 73 TYR A C 1
ATOM 563 O O . TYR A 1 73 ? 8.249 -8.670 -5.869 1.00 89.81 73 TYR A O 1
ATOM 571 N N . ILE A 1 74 ? 7.571 -6.846 -6.985 1.00 88.69 74 ILE A N 1
ATOM 572 C CA . ILE A 1 74 ? 6.218 -6.837 -6.404 1.00 88.69 74 ILE A CA 1
ATOM 573 C C . ILE A 1 74 ? 5.439 -8.087 -6.839 1.00 88.69 74 ILE A C 1
ATOM 575 O O . ILE A 1 74 ? 4.745 -8.688 -6.022 1.00 88.69 74 ILE A O 1
ATOM 579 N N . GLY A 1 75 ? 5.587 -8.523 -8.095 1.00 86.38 75 GLY A N 1
ATOM 580 C CA . GLY A 1 75 ? 4.948 -9.735 -8.612 1.00 86.38 75 GLY A CA 1
ATOM 581 C C . GLY A 1 75 ? 5.330 -11.008 -7.847 1.00 86.38 75 GLY A C 1
ATOM 582 O O . GLY A 1 75 ? 4.490 -11.893 -7.685 1.00 86.38 75 GLY A O 1
ATOM 583 N N . PHE A 1 76 ? 6.546 -11.086 -7.298 1.00 86.75 76 PHE A N 1
ATOM 584 C CA . PHE A 1 76 ? 6.966 -12.214 -6.456 1.00 86.75 76 PHE A CA 1
ATOM 585 C C . PHE A 1 76 ? 6.194 -12.314 -5.135 1.00 86.75 76 PHE A C 1
ATOM 587 O O . PHE A 1 76 ? 6.043 -13.414 -4.610 1.00 86.75 76 PHE A O 1
ATOM 594 N N . TYR A 1 77 ? 5.625 -11.214 -4.635 1.00 83.44 77 TYR A N 1
ATOM 595 C CA . TYR A 1 77 ? 4.726 -11.229 -3.474 1.00 83.44 77 TYR A CA 1
ATOM 596 C C . TYR A 1 77 ? 3.301 -11.688 -3.817 1.00 83.44 77 TYR A C 1
ATOM 598 O O . TYR A 1 77 ? 2.433 -11.716 -2.943 1.00 83.44 77 TYR A O 1
ATOM 606 N N . GLY A 1 78 ? 3.041 -12.088 -5.067 1.00 80.25 78 GLY A N 1
ATOM 607 C CA . GLY A 1 78 ? 1.739 -12.585 -5.508 1.00 80.25 78 GLY A CA 1
ATOM 608 C C . GLY A 1 78 ? 1.218 -13.774 -4.692 1.00 80.25 78 GLY A C 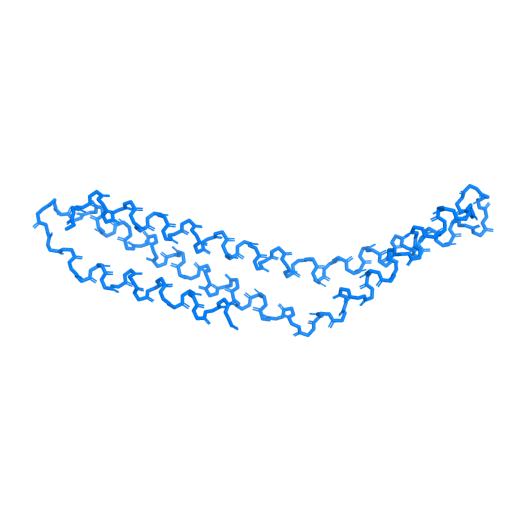1
ATOM 609 O O . GLY A 1 78 ? 0.007 -13.882 -4.509 1.00 80.25 78 GLY A O 1
ATOM 610 N N . SER A 1 79 ? 2.097 -14.619 -4.135 1.00 81.88 79 SER A N 1
ATOM 611 C CA . SER A 1 79 ? 1.698 -15.737 -3.261 1.00 81.88 79 SER A CA 1
ATOM 612 C C . SER A 1 79 ? 1.066 -15.274 -1.944 1.00 81.88 79 SER A C 1
ATOM 614 O O . SER A 1 79 ? 0.157 -15.922 -1.435 1.00 81.88 79 SER A O 1
ATOM 616 N N . GLU A 1 80 ? 1.492 -14.122 -1.422 1.00 82.44 80 GLU A N 1
ATOM 617 C CA . GLU A 1 80 ? 0.994 -13.543 -0.169 1.00 82.44 80 GLU A CA 1
ATOM 618 C C . GLU A 1 80 ? -0.274 -12.699 -0.376 1.00 82.44 80 GLU A C 1
ATOM 620 O O . GLU A 1 80 ? -0.927 -12.307 0.593 1.00 82.44 80 GLU A O 1
ATOM 625 N N . LYS A 1 81 ? -0.655 -12.423 -1.634 1.00 85.62 81 LYS A N 1
ATOM 626 C CA . LYS A 1 81 ? -1.828 -11.607 -1.990 1.00 85.62 81 LYS A CA 1
ATOM 627 C C . LYS A 1 81 ? -3.091 -12.087 -1.271 1.00 85.62 81 LYS A C 1
ATOM 629 O O . LYS A 1 81 ? -3.794 -11.275 -0.673 1.00 85.62 81 LYS A O 1
ATOM 634 N N . ALA A 1 82 ? -3.359 -13.394 -1.298 1.00 87.31 82 ALA A N 1
ATOM 635 C CA . ALA A 1 82 ? -4.548 -13.974 -0.670 1.00 87.31 82 ALA A CA 1
ATOM 636 C C . ALA A 1 82 ? -4.611 -13.672 0.838 1.00 87.31 82 ALA A C 1
ATOM 638 O O . ALA A 1 82 ? -5.676 -13.331 1.351 1.00 87.31 82 ALA A O 1
ATOM 639 N N . ARG A 1 83 ? -3.460 -13.679 1.525 1.00 88.19 83 ARG A N 1
ATOM 640 C CA . ARG A 1 83 ? -3.366 -13.359 2.955 1.00 88.19 83 ARG A CA 1
ATOM 641 C C . ARG A 1 83 ? -3.771 -11.916 3.243 1.00 88.19 83 ARG A C 1
ATOM 643 O O . ARG A 1 83 ? -4.475 -11.658 4.214 1.00 88.19 83 ARG A O 1
ATOM 650 N N . TYR A 1 84 ? -3.362 -10.960 2.406 1.00 87.12 84 TYR A N 1
ATOM 651 C CA . TYR A 1 84 ? -3.770 -9.560 2.575 1.00 87.12 84 TYR A CA 1
ATOM 652 C C . TYR A 1 84 ? -5.285 -9.378 2.419 1.00 87.12 84 TYR A C 1
ATOM 654 O O . TYR A 1 84 ? -5.885 -8.609 3.169 1.00 87.12 84 TYR A O 1
ATOM 662 N N . GLU A 1 85 ? -5.913 -10.108 1.495 1.00 89.50 85 GLU A N 1
ATOM 663 C CA . GLU A 1 85 ? -7.369 -10.089 1.323 1.00 89.50 85 GLU A CA 1
ATOM 664 C C . GLU A 1 85 ? -8.096 -10.690 2.529 1.00 89.50 85 GLU A C 1
ATOM 666 O O . GLU A 1 85 ? -9.062 -10.113 3.031 1.00 89.50 85 GLU A O 1
ATOM 671 N N . GLU A 1 86 ? -7.622 -11.842 2.999 1.00 91.12 86 GLU A N 1
ATOM 672 C CA . GLU A 1 86 ? -8.207 -12.572 4.120 1.00 91.12 86 GLU A CA 1
ATOM 673 C C . GLU A 1 86 ? -8.127 -11.761 5.416 1.00 91.12 86 GLU A C 1
ATOM 675 O O . GLU A 1 86 ? -9.148 -11.540 6.072 1.00 91.12 86 GLU A O 1
ATOM 680 N N . VAL A 1 87 ? -6.950 -11.211 5.727 1.00 89.38 87 VAL A N 1
ATOM 681 C CA . VAL A 1 87 ? -6.756 -10.338 6.894 1.00 89.38 87 VAL A CA 1
ATOM 682 C C . VAL A 1 87 ? -7.590 -9.060 6.763 1.00 89.38 87 VAL A C 1
ATOM 684 O O . VAL A 1 87 ? -8.229 -8.638 7.727 1.00 89.38 87 VAL A O 1
ATOM 687 N N . GLY A 1 88 ? -7.668 -8.463 5.568 1.00 88.75 88 GLY A N 1
ATOM 688 C CA . GLY A 1 88 ? -8.528 -7.303 5.308 1.00 88.75 88 GLY A CA 1
ATOM 689 C C . GLY A 1 88 ? -10.012 -7.585 5.578 1.00 88.75 88 GLY A C 1
ATOM 690 O O . GLY A 1 88 ? -10.695 -6.781 6.228 1.00 88.75 88 GLY A O 1
ATOM 691 N N . LYS A 1 89 ? -10.515 -8.748 5.139 1.00 91.62 89 LYS A N 1
ATOM 692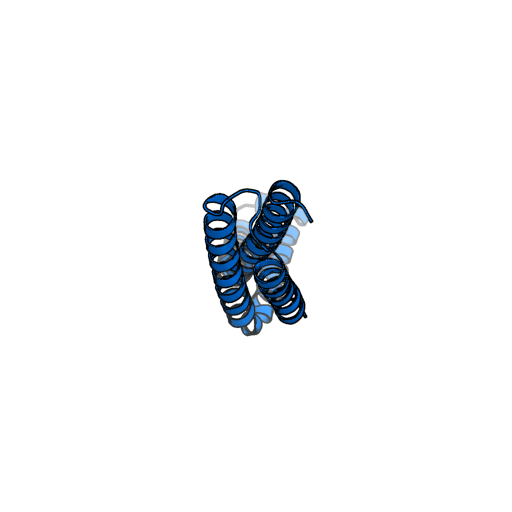 C CA . LYS A 1 89 ? -11.889 -9.208 5.411 1.00 91.62 89 LYS A CA 1
ATOM 693 C C . LYS A 1 89 ? -12.116 -9.464 6.901 1.00 91.62 89 LYS A C 1
ATOM 695 O O . LYS A 1 89 ? -13.116 -8.985 7.436 1.00 91.62 89 LYS A O 1
ATOM 700 N N . ALA A 1 90 ? -11.185 -10.140 7.575 1.00 90.12 90 ALA A N 1
ATOM 701 C CA . ALA A 1 90 ? -11.271 -10.418 9.008 1.00 90.12 90 ALA A CA 1
ATOM 702 C C . ALA A 1 90 ? -11.325 -9.122 9.837 1.00 90.12 90 ALA A C 1
ATOM 704 O O . ALA A 1 90 ? -12.231 -8.938 10.653 1.00 90.12 90 ALA A O 1
ATOM 705 N N . LEU A 1 91 ? -10.436 -8.163 9.550 1.00 89.19 91 LEU A N 1
ATOM 706 C CA . LEU A 1 91 ? -10.433 -6.846 10.195 1.00 89.19 91 LEU A CA 1
ATOM 707 C C . LEU A 1 91 ? -11.725 -6.064 9.908 1.00 89.19 91 LEU A C 1
ATOM 709 O O . LEU A 1 91 ? -12.277 -5.428 10.803 1.00 89.19 91 LEU A O 1
ATOM 713 N N . THR A 1 92 ? -12.272 -6.146 8.692 1.00 90.56 92 THR A N 1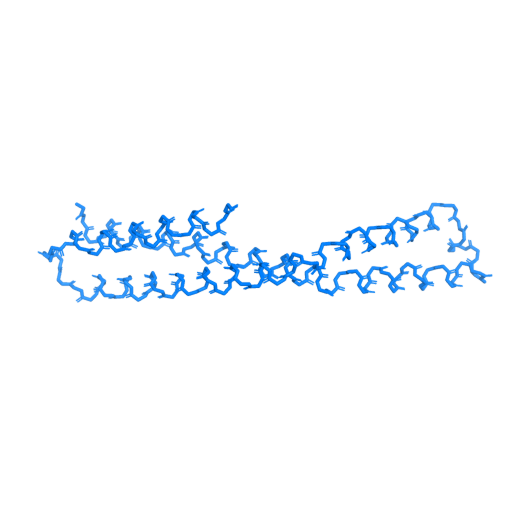
ATOM 714 C CA . THR A 1 92 ? -13.570 -5.521 8.367 1.00 90.56 92 THR A CA 1
ATOM 715 C C . THR A 1 92 ? -14.713 -6.127 9.188 1.00 90.56 92 THR A C 1
ATOM 717 O O . THR A 1 92 ? -15.587 -5.397 9.666 1.00 90.56 92 THR A O 1
ATOM 720 N N . GLY A 1 93 ? -14.686 -7.444 9.409 1.00 89.69 93 GLY A N 1
ATOM 721 C CA . GLY A 1 93 ? -15.609 -8.131 10.313 1.00 89.69 93 GLY A CA 1
ATOM 722 C C . GLY A 1 93 ? -15.492 -7.622 11.752 1.00 89.69 93 GLY A C 1
ATOM 723 O O . GLY A 1 93 ? -16.498 -7.234 12.351 1.00 89.69 93 GLY A O 1
ATOM 724 N N . GLY A 1 94 ? -14.263 -7.518 12.267 1.00 87.44 94 GLY A N 1
ATOM 725 C CA . GLY A 1 94 ? -13.982 -6.947 13.588 1.00 87.44 94 GLY A CA 1
ATOM 726 C C . GLY A 1 94 ? -14.481 -5.505 13.731 1.00 87.44 94 GLY A C 1
ATOM 727 O O . GLY A 1 94 ? -15.126 -5.167 14.724 1.00 87.44 94 GLY A O 1
ATOM 728 N N . PHE A 1 95 ? -14.277 -4.664 12.711 1.00 89.31 95 PHE A N 1
ATOM 729 C CA . PHE A 1 95 ? -14.802 -3.295 12.674 1.00 89.31 95 PHE A CA 1
ATOM 730 C C . PHE A 1 95 ? -16.332 -3.260 12.786 1.00 89.31 95 PHE A C 1
ATOM 732 O O . PHE A 1 95 ? -16.884 -2.461 13.548 1.00 89.31 95 PHE A O 1
ATOM 739 N N . HIS A 1 96 ? -17.025 -4.138 12.057 1.00 89.88 96 HIS A N 1
ATOM 740 C CA . HIS A 1 96 ? -18.481 -4.218 12.123 1.00 89.88 96 HIS A CA 1
ATOM 741 C C . HIS A 1 96 ? -18.960 -4.664 13.512 1.00 89.88 96 HIS A C 1
ATOM 743 O O . HIS A 1 96 ? -19.883 -4.058 14.058 1.00 89.88 96 HIS A O 1
ATOM 749 N N . ALA A 1 97 ? -18.295 -5.656 14.115 1.00 87.62 97 ALA A N 1
ATOM 750 C CA . ALA A 1 97 ? -18.590 -6.116 15.472 1.00 87.62 97 ALA A CA 1
ATOM 751 C C . ALA A 1 97 ? -18.412 -4.991 16.510 1.00 87.62 97 ALA A C 1
ATOM 753 O O . ALA A 1 97 ? -19.316 -4.728 17.305 1.00 87.62 97 ALA A O 1
ATOM 754 N N . LEU A 1 98 ? -17.299 -4.253 16.444 1.00 87.00 98 LEU A N 1
ATOM 755 C CA . LEU A 1 98 ? -17.042 -3.073 17.280 1.00 87.00 98 LEU A CA 1
ATOM 756 C C . LEU A 1 98 ? -18.134 -2.007 17.115 1.00 87.00 98 LEU A C 1
ATOM 758 O O . LEU A 1 98 ? -18.628 -1.458 18.099 1.00 87.00 98 LEU A O 1
ATOM 762 N N . HIS A 1 99 ? -18.572 -1.742 15.884 1.00 88.31 99 HIS A N 1
ATOM 763 C CA . HIS A 1 99 ? -19.641 -0.781 15.621 1.00 88.31 99 HIS A CA 1
ATOM 764 C C . HIS A 1 99 ? -21.008 -1.240 16.172 1.00 88.31 99 HIS A C 1
ATOM 766 O O . HIS A 1 99 ? -21.775 -0.417 16.685 1.00 88.31 99 HIS A O 1
ATOM 772 N N . VAL A 1 100 ? -21.313 -2.541 16.128 1.00 89.75 100 VAL A N 1
ATOM 773 C CA . VAL A 1 100 ? -22.506 -3.111 16.778 1.00 89.75 100 VAL A CA 1
ATOM 774 C C . VAL A 1 100 ? -22.433 -2.922 18.296 1.00 89.75 100 VAL A C 1
ATOM 776 O O . VAL A 1 100 ? -23.383 -2.396 18.883 1.00 89.75 100 VAL A O 1
ATOM 779 N N . HIS A 1 101 ? -21.300 -3.247 18.925 1.00 83.88 101 HIS A N 1
ATOM 780 C CA . HIS A 1 101 ? -21.097 -3.040 20.364 1.00 83.88 101 HIS A CA 1
ATOM 781 C C . HIS A 1 101 ? -21.200 -1.563 20.765 1.00 83.88 101 HIS A C 1
ATOM 783 O O . HIS A 1 101 ? -21.832 -1.242 21.772 1.00 83.88 101 HIS A O 1
ATOM 789 N N . TYR A 1 102 ? -20.672 -0.644 19.950 1.00 88.50 102 TYR A N 1
ATOM 790 C CA . TYR A 1 102 ? -20.832 0.796 20.171 1.00 88.50 102 TYR A CA 1
ATOM 791 C C . TYR A 1 102 ? -22.313 1.191 20.248 1.00 88.50 102 TYR A C 1
ATOM 793 O O . TYR A 1 102 ? -22.728 1.914 21.156 1.00 88.50 102 TYR A O 1
ATOM 801 N N . ARG A 1 103 ? -23.137 0.698 19.312 1.00 85.94 103 ARG A N 1
ATOM 802 C CA . ARG A 1 103 ? -24.580 0.983 19.299 1.00 85.94 103 ARG A CA 1
ATOM 803 C C . ARG A 1 103 ? -25.296 0.384 20.507 1.00 85.94 103 ARG A C 1
ATOM 805 O O . ARG A 1 103 ? -26.123 1.075 21.099 1.00 85.94 103 ARG A O 1
ATOM 812 N N . GLN A 1 104 ? -24.951 -0.843 20.896 1.00 86.88 104 GLN A N 1
ATOM 813 C CA . GLN A 1 104 ? -25.514 -1.497 22.081 1.00 86.88 104 GLN A CA 1
ATOM 814 C C . GLN A 1 104 ? -25.232 -0.683 23.348 1.00 86.88 104 GLN A C 1
ATOM 816 O O . GLN A 1 104 ? -26.170 -0.292 24.042 1.00 86.88 104 GLN A O 1
ATOM 821 N N . VAL A 1 105 ? -23.967 -0.328 23.596 1.00 84.56 105 VAL A N 1
ATOM 822 C CA . VAL A 1 105 ? -23.572 0.491 24.756 1.00 84.56 105 VAL A CA 1
ATOM 823 C C . VAL A 1 105 ? -24.260 1.856 24.721 1.00 84.56 105 VAL A C 1
ATOM 825 O O . VAL A 1 105 ? -24.720 2.343 25.751 1.00 84.56 105 VAL A O 1
ATOM 828 N N . LYS A 1 106 ? -24.404 2.469 23.539 1.00 86.81 106 LYS A N 1
ATOM 829 C CA . LYS A 1 106 ? -25.085 3.764 23.388 1.00 86.81 106 LYS A CA 1
ATOM 830 C C . LYS A 1 106 ? -26.571 3.688 23.759 1.00 86.81 106 LYS A C 1
ATOM 832 O O . LYS A 1 106 ? -27.086 4.646 24.334 1.00 86.81 106 LYS A O 1
ATOM 837 N N . SER A 1 107 ? -27.229 2.569 23.453 1.00 85.06 107 SER A N 1
ATOM 838 C CA . SER A 1 107 ? -28.649 2.328 23.748 1.00 85.06 107 SER A CA 1
ATOM 839 C C . SER A 1 107 ? -28.946 1.931 25.200 1.00 85.06 107 SER A C 1
ATOM 841 O O . SER A 1 107 ? -30.099 1.992 25.616 1.00 85.06 107 SER A O 1
ATOM 843 N N . MET A 1 108 ? -27.931 1.545 25.981 1.00 83.62 108 MET A N 1
ATOM 844 C CA . MET A 1 108 ? -28.102 1.139 27.380 1.00 83.62 108 MET A CA 1
ATOM 845 C C . MET A 1 108 ? -28.272 2.345 28.324 1.00 83.62 108 MET A C 1
ATOM 847 O O . MET A 1 108 ? -27.732 3.419 28.041 1.00 83.62 108 MET A O 1
ATOM 851 N N . PRO A 1 109 ? -28.977 2.189 29.461 1.00 78.88 109 PRO A N 1
ATOM 852 C CA . PRO A 1 109 ? -29.054 3.212 30.505 1.00 78.88 109 PRO A CA 1
ATOM 853 C C . PRO A 1 109 ? -27.670 3.568 31.066 1.00 78.88 109 PRO A C 1
ATOM 855 O O . PRO A 1 109 ? -26.775 2.726 31.107 1.00 78.88 109 PRO A O 1
ATOM 858 N N . ASP A 1 110 ? -27.495 4.798 31.552 1.00 70.56 110 ASP A N 1
ATOM 859 C CA . ASP A 1 110 ? -26.191 5.299 32.023 1.00 70.56 110 ASP A CA 1
ATOM 860 C C . ASP A 1 110 ? -25.661 4.584 33.285 1.00 70.56 110 ASP A C 1
ATOM 862 O O . ASP A 1 110 ? -24.474 4.677 33.590 1.00 70.56 110 ASP A O 1
ATOM 866 N N . HIS A 1 111 ? -26.522 3.834 33.982 1.00 64.38 111 HIS A N 1
ATOM 867 C CA . HIS A 1 111 ? -26.208 3.061 35.191 1.00 64.38 111 HIS A CA 1
ATOM 868 C C . HIS A 1 111 ? -26.085 1.546 34.942 1.00 64.38 111 HIS A C 1
ATOM 870 O O . HIS A 1 111 ? -26.081 0.772 35.897 1.00 64.38 111 HIS A O 1
ATOM 876 N N . ALA A 1 112 ? -26.053 1.105 33.681 1.00 70.56 112 ALA A N 1
ATOM 877 C CA . ALA A 1 112 ? -25.899 -0.310 33.351 1.00 70.56 112 ALA A CA 1
ATOM 878 C C . ALA A 1 112 ? -24.497 -0.832 33.720 1.00 70.56 112 ALA A C 1
ATOM 880 O O . ALA A 1 112 ? -23.516 -0.090 33.693 1.00 70.56 112 ALA A O 1
ATOM 881 N N . ASP A 1 113 ? -24.399 -2.124 34.038 1.00 73.06 113 ASP A N 1
ATOM 882 C CA . ASP A 1 113 ? -23.107 -2.792 34.184 1.00 73.06 113 ASP A CA 1
ATOM 883 C C . ASP A 1 113 ? -22.482 -3.005 32.795 1.00 73.06 113 ASP A C 1
ATOM 885 O O . ASP A 1 113 ? -23.078 -3.624 31.909 1.00 73.06 113 ASP A O 1
ATOM 889 N N . PHE A 1 114 ? -21.283 -2.454 32.614 1.00 74.44 114 PHE A N 1
ATOM 890 C CA . PHE A 1 114 ? -20.532 -2.462 31.360 1.00 74.44 114 PHE A CA 1
ATOM 891 C C . PHE A 1 114 ? -19.396 -3.499 31.339 1.00 74.44 114 PHE A C 1
ATOM 893 O O . PHE A 1 114 ? -18.612 -3.556 30.386 1.00 74.44 114 PHE A O 1
ATOM 900 N N . THR A 1 115 ? -19.268 -4.308 32.395 1.00 75.94 115 THR A N 1
ATOM 901 C CA . THR A 1 115 ? -18.141 -5.235 32.583 1.00 75.94 115 THR A CA 1
ATOM 902 C C . THR A 1 115 ? -18.096 -6.322 31.507 1.00 75.94 115 THR A C 1
ATOM 904 O O . THR A 1 115 ? -17.011 -6.727 31.087 1.00 75.94 115 THR A O 1
ATOM 907 N N . GLN A 1 116 ? -19.252 -6.775 31.013 1.00 76.88 116 GLN A N 1
ATOM 908 C CA . GLN A 1 116 ? -19.318 -7.802 29.970 1.00 76.88 116 GLN A CA 1
ATOM 909 C C . GLN A 1 116 ? -18.910 -7.247 28.597 1.00 76.88 116 GLN A C 1
ATOM 911 O O . GLN A 1 116 ? -18.079 -7.829 27.907 1.00 76.88 116 GLN A O 1
ATOM 916 N N . GLN A 1 117 ? -19.412 -6.066 28.246 1.00 75.12 117 GLN A N 1
ATOM 917 C CA . GLN A 1 117 ? -19.119 -5.367 26.996 1.00 75.12 117 GLN A CA 1
ATOM 918 C C . GLN A 1 117 ? -17.639 -4.978 26.928 1.00 75.12 117 GLN A C 1
ATOM 920 O O . GLN A 1 117 ? -17.041 -5.006 25.857 1.00 75.12 117 GLN A O 1
ATOM 925 N N . LEU A 1 118 ? -17.024 -4.661 28.073 1.00 73.75 118 LEU A N 1
ATOM 926 C CA . LEU A 1 118 ? -15.586 -4.421 28.151 1.00 73.75 118 LEU A CA 1
ATOM 927 C C . LEU A 1 118 ? -14.773 -5.665 27.775 1.00 73.75 118 LEU A C 1
ATOM 929 O O . LEU A 1 118 ? -13.834 -5.563 26.984 1.00 73.75 118 LEU A O 1
ATOM 933 N N . LYS A 1 119 ? -15.141 -6.833 28.319 1.00 80.62 119 LYS A N 1
ATOM 934 C CA . LYS A 1 119 ? -14.473 -8.106 28.008 1.00 80.62 119 LYS A CA 1
ATOM 935 C C . LYS A 1 119 ? -14.605 -8.457 26.530 1.00 80.62 119 LYS A C 1
ATOM 937 O O . LYS A 1 119 ? -13.622 -8.867 25.919 1.00 80.62 119 LYS A O 1
ATOM 942 N N . ASP A 1 120 ? -15.787 -8.254 25.956 1.00 78.06 120 ASP A N 1
ATOM 943 C CA . ASP A 1 120 ? -16.048 -8.561 24.548 1.00 78.06 120 ASP A CA 1
ATOM 944 C C . ASP A 1 120 ? -15.212 -7.666 23.615 1.00 78.06 120 ASP A C 1
ATOM 946 O O . ASP A 1 120 ? -14.587 -8.152 22.670 1.00 78.06 120 ASP A O 1
ATOM 950 N N . VAL A 1 121 ? -15.106 -6.369 23.925 1.00 76.56 121 VAL A N 1
ATOM 951 C CA . VAL A 1 121 ? -14.294 -5.416 23.146 1.00 76.56 121 VAL A CA 1
ATOM 952 C C . VAL A 1 121 ? -12.795 -5.697 23.296 1.00 76.56 121 VAL A C 1
ATOM 954 O O . VAL A 1 121 ? -12.068 -5.633 22.307 1.00 76.56 121 VAL A O 1
ATOM 957 N N . GLN A 1 122 ? -12.322 -6.053 24.495 1.00 78.94 122 GLN A N 1
ATOM 958 C CA . GLN A 1 122 ? -10.924 -6.457 24.700 1.00 78.94 122 GLN A CA 1
ATOM 959 C C . GLN A 1 122 ? -10.580 -7.741 23.944 1.00 78.94 122 GLN A C 1
ATOM 961 O O . GLN A 1 122 ? -9.500 -7.841 23.367 1.00 78.94 122 GLN A O 1
ATOM 966 N N . LYS A 1 123 ? -11.502 -8.707 23.897 1.00 82.06 123 LYS A N 1
ATOM 967 C CA . LYS A 1 123 ? -11.310 -9.935 23.122 1.00 82.06 123 LYS A CA 1
ATOM 968 C C . LYS A 1 123 ? -11.149 -9.629 21.630 1.00 82.06 123 LYS A C 1
ATOM 970 O O . LYS A 1 123 ? -10.193 -10.103 21.027 1.00 82.06 123 LYS A O 1
ATOM 975 N N . LEU A 1 124 ? -12.021 -8.783 21.073 1.00 76.44 124 LEU A N 1
ATOM 976 C CA . LEU A 1 124 ? -11.936 -8.328 19.677 1.00 76.44 124 LEU A CA 1
ATOM 977 C C . LEU A 1 124 ? -10.639 -7.553 19.391 1.00 76.44 124 LEU A C 1
ATOM 979 O O . LEU A 1 124 ? -10.065 -7.679 18.311 1.00 76.44 124 LEU A O 1
ATOM 983 N N . HIS A 1 125 ? -10.164 -6.759 20.354 1.00 74.81 125 HIS A N 1
ATOM 984 C CA . HIS A 1 125 ? -8.899 -6.037 20.229 1.00 74.81 125 HIS A CA 1
ATOM 985 C C . HIS A 1 125 ? -7.691 -6.986 20.201 1.00 74.81 125 HIS A C 1
ATOM 987 O O . HIS A 1 125 ? -6.822 -6.837 19.350 1.00 74.81 125 HIS A O 1
ATOM 993 N N . ASN A 1 126 ? -7.666 -8.003 21.064 1.00 76.75 126 ASN A N 1
ATOM 994 C CA . ASN A 1 126 ? -6.577 -8.984 21.097 1.00 76.75 126 ASN A CA 1
ATOM 995 C C . ASN A 1 126 ? -6.576 -9.902 19.862 1.00 76.75 126 ASN A C 1
ATOM 997 O O . ASN A 1 126 ? -5.518 -10.308 19.389 1.00 76.75 126 ASN A O 1
ATOM 1001 N N . GLU A 1 127 ? -7.753 -10.228 19.324 1.00 77.94 127 GLU A N 1
ATOM 1002 C CA . GLU A 1 127 ? -7.887 -11.025 18.099 1.00 77.94 127 GLU A CA 1
ATOM 1003 C C . GLU A 1 127 ? -7.317 -10.284 16.882 1.00 77.94 127 GLU A C 1
ATOM 1005 O O . GLU A 1 127 ? -6.635 -10.886 16.056 1.00 77.94 127 GLU A O 1
ATOM 1010 N N . LYS A 1 128 ? -7.494 -8.956 16.818 1.00 73.88 128 LYS A N 1
ATOM 1011 C CA . LYS A 1 128 ? -6.831 -8.099 15.823 1.00 73.88 128 LYS A CA 1
ATOM 1012 C C . LYS A 1 128 ? -5.307 -8.217 15.902 1.00 73.88 128 LYS A C 1
ATOM 1014 O O . LYS A 1 128 ? -4.680 -8.368 14.860 1.00 73.88 128 LYS A O 1
ATOM 1019 N N . ASP A 1 129 ? -4.709 -8.155 17.089 1.00 73.44 129 ASP A N 1
ATOM 1020 C CA . ASP A 1 129 ? -3.246 -8.224 17.222 1.00 73.44 129 ASP A CA 1
ATOM 1021 C C . ASP A 1 129 ? -2.693 -9.583 16.760 1.00 73.44 129 ASP A C 1
ATOM 1023 O O . ASP A 1 129 ? -1.636 -9.636 16.135 1.00 73.44 129 ASP A O 1
ATOM 1027 N N . GLY A 1 130 ? -3.449 -10.668 16.958 1.00 72.62 130 GLY A N 1
ATOM 1028 C CA . GLY A 1 130 ? -3.119 -11.990 16.416 1.00 72.62 130 GLY A CA 1
ATOM 1029 C C . GLY A 1 130 ? -3.232 -12.107 14.890 1.00 72.62 130 GLY A C 1
ATOM 1030 O O . GLY A 1 130 ? -2.568 -12.952 14.307 1.00 72.62 130 GLY A O 1
ATOM 1031 N N . LEU A 1 131 ? -4.038 -11.265 14.232 1.00 72.75 131 LEU A N 1
ATOM 1032 C CA . LEU A 1 131 ? -4.176 -11.232 12.765 1.00 72.75 131 LEU A CA 1
ATOM 1033 C C . LEU A 1 131 ? -3.081 -10.405 12.070 1.00 72.75 131 LEU A C 1
ATOM 1035 O O . LEU A 1 131 ? -2.944 -10.462 10.847 1.00 72.75 131 LEU A O 1
ATOM 1039 N N . LEU A 1 132 ? -2.350 -9.584 12.827 1.00 66.69 132 LEU A N 1
ATOM 1040 C CA . LEU A 1 132 ? -1.310 -8.687 12.315 1.00 66.69 132 LEU A CA 1
ATOM 1041 C C . LEU A 1 132 ? 0.106 -9.288 12.387 1.00 66.69 132 LEU A C 1
ATOM 1043 O O . LEU A 1 132 ? 1.042 -8.660 11.881 1.00 66.69 132 LEU A O 1
ATOM 1047 N N . HIS A 1 133 ? 0.255 -10.471 12.988 1.00 57.69 133 HIS A N 1
ATOM 1048 C CA . HIS A 1 133 ? 1.505 -11.218 13.156 1.00 57.69 133 HIS A CA 1
ATOM 1049 C C . HIS A 1 133 ? 1.456 -12.554 12.412 1.00 57.69 133 HIS A C 1
ATOM 1051 O O . HIS A 1 133 ? 2.523 -12.943 11.885 1.00 57.69 133 HIS A O 1
#

Sequence (133 aa):
MTKQELLKYIAIAGYDVGFGAKKHFASYDIIEKGPGWLGFFSLAGGIYSLFIPLWATTHVAAVFVIFGVVSLYIGFYGSEKARYEEVGKALTGGFHALHVHYRQVKSMPDHADFTQQLKDVQKLHNEKDGLLH

Secondary structure (DSSP, 8-state):
--HHHHHHHHHHHHHHHHHHHHHHHHHHHHHHHHHHHHHHHHHHHHHHHTT-TTTTSHHHHHHHHHHHHHHHHHHHGGGGHHHHHHHHHHHHHHHHHHHHHHHHHHHS-TTS--HHHHHHHHHHHHHHHHH--

Radius of gyration: 23.44 Å; chains: 1; bounding box: 50×27×68 Å

Foldseek 3Di:
DFLVVLLVVLVVLLVVLLVLLVVLVVLLCCLVCVLVVLLVQLVVLVVCVVPPVVSVPPVNNVVSVVSNVVSVVSPVCVVCSVLSNVLSVLSVVLSVVSVVLSVVSVPDDRPDDCVVSVVVNVVSSVVNVVSVD